Protein AF-A0A963CBS4-F1 (afdb_monomer_lite)

pLDDT: mean 79.99, std 11.64, range [43.03, 95.38]

Foldseek 3Di:
DPVPVVVVVVCVVVVVCPPVPDDDPCRVCVVVVVVVVCVVPDPDPCVCVVCVVVPPDDDDPVRVVVVVVVVVVVVVDDPDPPPPPPPPPPDD

Structure (mmCIF, N/CA/C/O backbone):
data_AF-A0A963CBS4-F1
#
_entry.id   AF-A0A963CBS4-F1
#
loop_
_atom_site.group_PDB
_atom_site.id
_atom_site.type_symbol
_atom_site.label_atom_id
_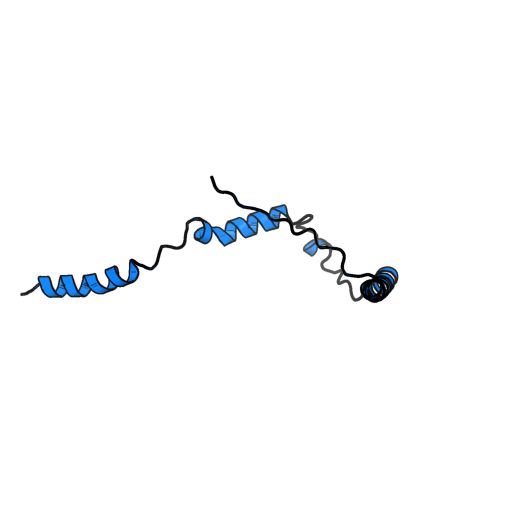atom_site.label_alt_id
_atom_site.label_comp_id
_atom_site.label_asym_id
_atom_site.label_entity_id
_atom_site.label_seq_id
_atom_site.pdbx_PDB_ins_code
_atom_site.Cartn_x
_atom_site.Cartn_y
_atom_site.Cartn_z
_atom_site.occupancy
_atom_site.B_iso_or_equiv
_atom_site.auth_seq_id
_atom_site.auth_comp_id
_atom_site.auth_asym_id
_atom_site.auth_atom_id
_atom_site.pdbx_PDB_model_num
ATOM 1 N N . MET A 1 1 ? -20.161 2.176 61.803 1.00 53.81 1 MET A N 1
ATOM 2 C CA . MET A 1 1 ? -19.044 2.058 60.832 1.00 53.81 1 MET A CA 1
ATOM 3 C C . MET A 1 1 ? -19.449 2.591 59.452 1.00 53.81 1 MET A C 1
ATOM 5 O O . MET A 1 1 ? -19.682 1.826 58.530 1.00 53.81 1 MET A O 1
ATOM 9 N N . ASN A 1 2 ? -19.584 3.909 59.349 1.00 60.44 2 ASN A N 1
ATOM 10 C CA . ASN A 1 2 ? -19.252 4.836 58.256 1.00 60.44 2 ASN A CA 1
ATOM 11 C C . ASN A 1 2 ? -19.075 4.217 56.842 1.00 60.44 2 ASN A C 1
ATOM 13 O O . ASN A 1 2 ? -18.003 4.313 56.247 1.00 60.44 2 ASN A O 1
ATOM 17 N N . LYS A 1 3 ? -20.120 3.582 56.286 1.00 70.00 3 LYS A N 1
ATOM 18 C CA . LYS A 1 3 ? -20.125 3.018 54.915 1.00 70.00 3 LYS A CA 1
ATOM 19 C C . LYS A 1 3 ? -20.199 4.112 53.834 1.00 70.00 3 LYS A C 1
ATOM 21 O O . LYS A 1 3 ? -19.714 3.909 52.728 1.00 70.00 3 LYS A O 1
ATOM 26 N N . LEU A 1 4 ? -20.763 5.271 54.185 1.00 76.50 4 LEU A N 1
ATOM 27 C CA . LEU A 1 4 ? -20.991 6.419 53.304 1.00 76.50 4 LEU A CA 1
ATOM 28 C C . LEU A 1 4 ? -19.702 6.997 52.672 1.00 76.50 4 LEU A C 1
ATOM 30 O O . LEU A 1 4 ? -19.661 7.098 51.449 1.00 76.50 4 LEU A O 1
ATOM 34 N N . PRO A 1 5 ? -18.619 7.297 53.425 1.00 78.62 5 PRO A N 1
ATOM 35 C CA . PRO A 1 5 ? -17.375 7.787 52.823 1.00 78.62 5 PRO A CA 1
ATOM 36 C C . PRO A 1 5 ? -16.687 6.731 51.949 1.00 78.62 5 PRO A C 1
ATOM 38 O O . PRO A 1 5 ? -16.079 7.072 50.942 1.00 78.62 5 PRO A O 1
ATOM 41 N N . ARG A 1 6 ? -16.825 5.439 52.283 1.00 77.69 6 ARG A N 1
ATOM 42 C CA . ARG A 1 6 ? -16.318 4.338 51.447 1.00 77.69 6 ARG A CA 1
ATOM 43 C C . ARG A 1 6 ? -17.048 4.253 50.109 1.00 77.69 6 ARG A C 1
ATOM 45 O O . ARG A 1 6 ? -16.403 4.050 49.088 1.00 77.69 6 ARG A O 1
ATOM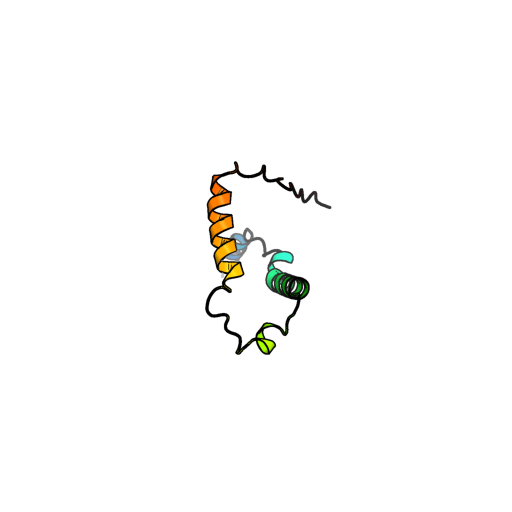 52 N N . LEU A 1 7 ? -18.367 4.440 50.115 1.00 79.62 7 LEU A N 1
ATOM 53 C CA . LEU A 1 7 ? -19.174 4.443 48.896 1.00 79.62 7 LEU A CA 1
ATOM 54 C C . LEU A 1 7 ? -18.817 5.633 47.991 1.00 79.62 7 LEU A C 1
ATOM 56 O O . LEU A 1 7 ? -18.710 5.479 46.779 1.00 79.62 7 LEU A O 1
ATOM 60 N N . LEU A 1 8 ? -18.570 6.797 48.598 1.00 79.88 8 LEU A N 1
ATOM 61 C CA . LEU A 1 8 ? -18.217 8.026 47.890 1.00 79.88 8 LEU A CA 1
ATOM 62 C C . LEU A 1 8 ? -16.832 7.918 47.231 1.00 79.88 8 LEU A C 1
ATOM 64 O O . LEU A 1 8 ? -16.689 8.253 46.060 1.00 79.88 8 LEU A O 1
ATOM 68 N N . VAL A 1 9 ? -15.843 7.343 47.927 1.00 84.19 9 VAL A N 1
ATOM 69 C CA . VAL A 1 9 ? -14.499 7.082 47.371 1.00 84.19 9 VAL A CA 1
ATOM 70 C C . VAL A 1 9 ? -14.541 6.110 46.183 1.00 84.19 9 VAL A C 1
ATOM 72 O O . VAL A 1 9 ? -13.814 6.308 45.214 1.00 84.19 9 VAL A O 1
ATOM 75 N N . CYS A 1 10 ? -15.415 5.098 46.203 1.00 80.44 10 CYS A N 1
ATOM 76 C CA . CYS A 1 10 ? -15.569 4.170 45.076 1.00 80.44 10 CYS A CA 1
ATOM 77 C C . CYS A 1 10 ? -16.246 4.793 43.844 1.00 80.44 10 CYS A C 1
ATOM 79 O O . CYS A 1 10 ? -16.057 4.292 42.739 1.00 80.44 10 CYS A O 1
ATOM 81 N N . MET A 1 11 ? -17.022 5.869 44.008 1.00 79.25 11 MET A N 1
ATOM 82 C CA . MET A 1 11 ? -17.762 6.495 42.906 1.00 79.25 11 MET A CA 1
ATOM 83 C C . MET A 1 11 ? -16.905 7.474 42.086 1.00 79.25 11 MET A C 1
ATOM 85 O O . MET A 1 11 ? -17.135 7.644 40.890 1.00 79.25 11 MET A O 1
ATOM 89 N N . VAL A 1 12 ? -15.884 8.076 42.708 1.00 81.31 12 VAL A N 1
ATOM 90 C CA . VAL A 1 12 ? -14.951 9.018 42.064 1.00 81.31 12 VAL A CA 1
ATOM 91 C C . VAL A 1 12 ? -14.350 8.474 40.754 1.00 81.31 12 VAL A C 1
ATOM 93 O O . VAL A 1 12 ? -14.497 9.148 39.738 1.00 81.31 12 VAL A O 1
ATOM 96 N N . PRO A 1 13 ? -13.745 7.270 40.681 1.00 77.06 13 PRO A N 1
ATOM 97 C CA . PRO A 1 13 ? -13.151 6.782 39.431 1.00 77.06 13 PRO A CA 1
ATOM 98 C C . PRO A 1 13 ? -14.169 6.541 38.302 1.00 77.06 13 PRO A C 1
ATOM 100 O O . PRO A 1 13 ? -13.811 6.673 37.137 1.00 77.06 13 PRO A O 1
ATOM 103 N N . VAL A 1 14 ? -15.433 6.241 38.625 1.00 78.12 14 VAL A N 1
ATOM 104 C CA . VAL A 1 14 ? -16.510 6.050 37.631 1.00 78.12 14 VAL A CA 1
ATOM 105 C C . VAL A 1 14 ? -16.921 7.385 37.002 1.00 78.12 14 VAL A C 1
ATOM 107 O O . VAL A 1 14 ? -17.212 7.455 35.812 1.00 78.12 14 VAL A O 1
ATOM 110 N N . LEU A 1 15 ? -16.900 8.467 37.783 1.00 76.75 15 LEU A N 1
ATOM 111 C CA . LEU A 1 15 ? -17.156 9.819 37.284 1.00 76.75 15 LEU A CA 1
ATOM 112 C C . LEU A 1 15 ? -16.015 10.328 36.389 1.00 76.75 15 LEU A C 1
ATOM 114 O O . LEU A 1 15 ? -16.277 11.065 35.442 1.00 76.75 15 LEU A O 1
ATOM 118 N N . LEU A 1 16 ? -14.765 9.910 36.639 1.00 74.50 16 LEU A N 1
ATOM 119 C CA . LEU A 1 16 ? -13.624 10.275 35.788 1.00 74.50 16 LEU A CA 1
ATOM 120 C C . LEU A 1 16 ? -13.658 9.613 34.398 1.00 74.50 16 LEU A C 1
ATOM 122 O O . LEU A 1 16 ? -13.109 10.178 33.455 1.00 74.50 16 LEU A O 1
ATOM 126 N N . THR A 1 17 ? -14.299 8.451 34.236 1.00 73.44 17 THR A N 1
ATOM 127 C CA . THR A 1 17 ? -14.422 7.784 32.926 1.00 73.44 17 THR A CA 1
ATOM 128 C C . THR A 1 17 ? -15.658 8.218 32.136 1.00 73.44 17 THR A C 1
ATOM 130 O O . THR A 1 17 ? -15.771 7.873 30.963 1.00 73.44 17 THR A O 1
ATOM 133 N N . ALA A 1 18 ? -16.550 9.029 32.716 1.00 66.25 18 ALA A N 1
ATOM 134 C CA . ALA A 1 18 ? -17.781 9.485 32.064 1.00 66.25 18 ALA A CA 1
ATOM 135 C C . ALA A 1 18 ? -17.544 10.378 30.827 1.00 66.25 18 ALA A C 1
ATOM 137 O O . ALA A 1 18 ? -18.417 10.481 29.968 1.00 66.25 18 ALA A O 1
ATOM 138 N N . CYS A 1 19 ? -16.363 10.997 30.708 1.00 67.44 19 CYS A N 1
ATOM 139 C CA . CYS A 1 19 ? -15.962 11.769 29.525 1.00 67.44 19 CYS A CA 1
ATOM 140 C C . CYS A 1 19 ? -15.304 10.914 28.428 1.00 67.44 19 CYS A C 1
ATOM 142 O O . CYS A 1 19 ? -15.110 11.399 27.313 1.00 67.44 19 CYS A O 1
ATOM 144 N N . ALA A 1 20 ? -14.957 9.655 28.713 1.00 65.88 20 ALA A N 1
ATOM 145 C CA . ALA A 1 20 ? -14.509 8.719 27.692 1.00 65.88 20 ALA A CA 1
ATOM 146 C C . ALA A 1 20 ? -15.751 8.194 26.964 1.00 65.88 20 ALA A C 1
ATOM 148 O O . ALA A 1 20 ? -16.306 7.154 27.314 1.00 65.88 20 ALA A O 1
ATOM 149 N N . SER A 1 21 ? -16.223 8.966 25.981 1.00 66.62 21 SER A N 1
ATOM 150 C CA . SER A 1 21 ? -17.293 8.537 25.080 1.00 66.62 21 SER A CA 1
ATOM 151 C C . SER A 1 21 ? -16.951 7.145 24.550 1.00 66.62 21 SER A C 1
ATOM 153 O O . SER A 1 21 ? -15.864 6.944 23.999 1.00 66.62 21 SER A O 1
ATOM 155 N N . SER A 1 22 ? -17.836 6.168 24.773 1.00 67.38 22 SER A N 1
ATOM 156 C CA . SER A 1 22 ? -17.648 4.816 24.251 1.00 67.38 22 SER A CA 1
ATOM 157 C C . SER A 1 22 ? -17.404 4.914 22.751 1.00 67.38 22 SER A C 1
ATOM 159 O O . SER A 1 22 ? -18.172 5.592 22.061 1.00 67.38 22 SER A O 1
ATOM 161 N N . THR A 1 23 ? -16.354 4.260 22.257 1.00 67.31 23 THR A N 1
ATOM 162 C CA . THR A 1 23 ? -16.019 4.252 20.831 1.00 67.31 23 THR A CA 1
ATOM 163 C C . THR A 1 23 ? -17.279 3.918 20.036 1.00 67.31 23 THR A C 1
ATOM 165 O O . THR A 1 23 ? -18.029 3.011 20.410 1.00 67.31 23 THR A O 1
ATOM 168 N N . SER A 1 24 ? -17.577 4.712 19.007 1.00 71.88 24 SER A N 1
ATOM 169 C CA . SER A 1 24 ? -18.874 4.643 18.338 1.00 71.88 24 SER A CA 1
ATOM 170 C C . SER A 1 24 ? -19.102 3.247 17.743 1.00 71.88 24 SER A C 1
ATOM 172 O O . SER A 1 24 ? -18.156 2.505 17.461 1.00 71.88 24 SER A O 1
ATOM 174 N N . ARG A 1 25 ? -20.363 2.860 17.498 1.00 69.88 25 ARG A N 1
ATOM 175 C CA . ARG A 1 25 ? -20.661 1.568 16.847 1.00 69.88 25 ARG A CA 1
ATOM 176 C C . ARG A 1 25 ? -19.930 1.422 15.504 1.00 69.88 25 ARG A C 1
ATOM 178 O O . ARG A 1 25 ? -19.567 0.305 15.141 1.00 69.88 25 ARG A O 1
ATOM 185 N N . LEU A 1 26 ? -19.690 2.534 14.804 1.00 69.62 26 LEU A N 1
ATOM 186 C CA . LEU A 1 26 ? -18.903 2.577 13.570 1.00 69.62 26 LEU A CA 1
ATOM 187 C C . LEU A 1 26 ? -17.456 2.134 13.808 1.00 69.62 26 LEU A C 1
ATOM 189 O O . LEU A 1 26 ? -16.970 1.246 13.110 1.00 69.62 26 LEU A O 1
ATOM 193 N N . ASP A 1 27 ? -16.808 2.669 14.839 1.00 77.56 27 ASP A N 1
ATOM 194 C CA . ASP A 1 27 ? -15.421 2.328 15.172 1.00 77.56 27 ASP A CA 1
ATOM 195 C C . ASP A 1 27 ? -15.295 0.871 15.632 1.00 77.56 27 ASP A C 1
ATOM 197 O O . ASP A 1 27 ? -14.347 0.177 15.268 1.00 77.56 27 ASP A O 1
ATOM 201 N N . SER A 1 28 ? -16.302 0.358 16.354 1.00 82.38 28 SER A N 1
ATOM 202 C CA . SER A 1 28 ? -16.324 -1.040 16.813 1.00 82.38 28 SER A CA 1
ATOM 203 C C . SER A 1 28 ? -16.344 -2.071 15.673 1.00 82.38 28 SER A C 1
ATOM 205 O O . SER A 1 28 ? -15.984 -3.229 15.881 1.00 82.38 28 SER A O 1
ATOM 207 N N . ARG A 1 29 ? -16.768 -1.664 14.467 1.00 86.56 29 ARG A N 1
ATOM 208 C CA . ARG A 1 29 ? -16.916 -2.523 13.278 1.00 86.56 29 ARG A CA 1
ATOM 209 C C . ARG A 1 29 ? -15.974 -2.142 12.143 1.00 86.56 29 ARG A C 1
ATOM 211 O O . ARG A 1 29 ? -16.078 -2.697 11.054 1.00 86.56 29 ARG A O 1
ATOM 218 N N . PHE A 1 30 ? -15.028 -1.240 12.393 1.00 88.06 30 PHE A N 1
ATOM 219 C CA . PHE A 1 30 ? -14.134 -0.718 11.365 1.00 88.06 30 PHE A CA 1
ATOM 220 C C . PHE A 1 30 ? -13.410 -1.826 10.582 1.00 88.06 30 PHE A C 1
ATOM 222 O O . PHE A 1 30 ? -13.391 -1.802 9.354 1.00 88.06 30 PHE A O 1
ATOM 229 N N . GLY A 1 31 ? -12.891 -2.846 11.274 1.00 91.12 31 GLY A N 1
ATOM 230 C CA . GLY A 1 31 ? -12.217 -3.976 10.626 1.00 91.12 31 GLY A CA 1
ATOM 231 C C . GLY A 1 31 ? -13.123 -4.786 9.691 1.00 91.12 31 GLY A C 1
ATOM 232 O O . GLY A 1 31 ? -12.682 -5.206 8.626 1.00 91.12 31 GLY A O 1
ATOM 233 N N . GLU A 1 32 ? -14.399 -4.955 10.049 1.00 93.00 32 GLU A N 1
ATOM 234 C CA . GLU A 1 32 ? -15.388 -5.642 9.210 1.00 93.00 32 GLU A CA 1
ATOM 235 C C . GLU A 1 32 ? -15.687 -4.825 7.948 1.00 93.00 32 GLU A C 1
ATOM 237 O O . GLU A 1 32 ? -15.640 -5.356 6.840 1.00 93.00 32 GLU A O 1
ATOM 242 N N . SER A 1 33 ? -15.890 -3.513 8.095 1.00 91.69 33 SER A N 1
ATOM 243 C CA . SER A 1 33 ? -16.093 -2.601 6.965 1.00 91.69 33 SER A CA 1
ATOM 244 C C . SER A 1 33 ? -14.903 -2.596 6.003 1.00 91.69 33 SER A C 1
ATOM 246 O O . SER A 1 33 ? -15.094 -2.647 4.789 1.00 91.69 33 SER A O 1
ATOM 248 N N . VAL A 1 34 ? -13.670 -2.577 6.524 1.00 93.94 34 VAL A N 1
ATOM 249 C CA . VAL A 1 34 ? -12.451 -2.642 5.702 1.00 93.94 34 VAL A CA 1
ATOM 250 C C . VAL A 1 34 ? -12.356 -3.975 4.964 1.00 93.94 34 VAL A C 1
ATOM 252 O O . VAL A 1 34 ? -12.058 -3.979 3.773 1.00 93.94 34 VAL A O 1
ATOM 255 N N . ALA A 1 35 ? -12.655 -5.095 5.625 1.00 94.62 35 ALA A N 1
ATOM 256 C CA . ALA A 1 35 ? -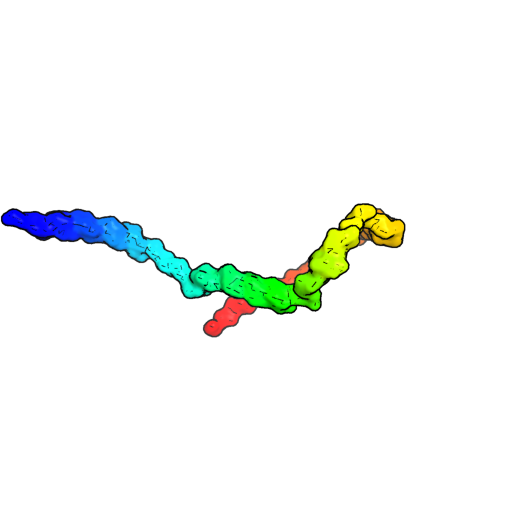12.638 -6.407 4.985 1.00 94.62 35 ALA A CA 1
ATOM 257 C C . ALA A 1 35 ? -13.667 -6.506 3.843 1.00 94.62 35 ALA A C 1
ATOM 259 O O . ALA A 1 35 ? -13.348 -7.009 2.765 1.00 94.62 35 ALA A O 1
ATOM 260 N N . VAL A 1 36 ? -14.879 -5.976 4.047 1.00 94.69 36 VAL A N 1
ATOM 261 C CA . VAL A 1 36 ? -15.921 -5.919 3.009 1.00 94.69 36 VAL A CA 1
ATOM 262 C C . VAL A 1 36 ? -15.478 -5.049 1.835 1.00 94.69 36 VAL A C 1
ATOM 264 O O . VAL A 1 36 ? -15.571 -5.480 0.685 1.00 94.69 36 VAL A O 1
ATOM 267 N N . LEU A 1 37 ? -14.953 -3.852 2.106 1.00 94.62 37 LEU A N 1
ATOM 268 C CA . LEU A 1 37 ? -14.453 -2.957 1.061 1.00 94.62 37 LEU A CA 1
ATOM 269 C C . LEU A 1 37 ? -13.310 -3.594 0.278 1.00 94.62 37 LEU A C 1
ATOM 271 O O . LEU A 1 37 ? -13.315 -3.557 -0.948 1.00 94.62 37 LEU A O 1
ATOM 275 N N . GLN A 1 38 ? -12.364 -4.231 0.964 1.00 95.31 38 GLN A N 1
ATOM 276 C CA . GLN A 1 38 ? -11.267 -4.934 0.316 1.00 95.31 38 GLN A CA 1
ATOM 277 C C . GLN A 1 38 ? -11.790 -6.046 -0.597 1.00 95.31 38 GLN A C 1
ATOM 279 O O . GLN A 1 38 ? -11.331 -6.156 -1.732 1.00 95.31 38 GLN A O 1
ATOM 284 N N . ALA A 1 39 ? -12.770 -6.837 -0.153 1.00 94.06 39 ALA A N 1
ATOM 285 C CA . ALA A 1 39 ? -13.376 -7.880 -0.979 1.00 94.06 39 ALA A CA 1
ATOM 286 C C . AL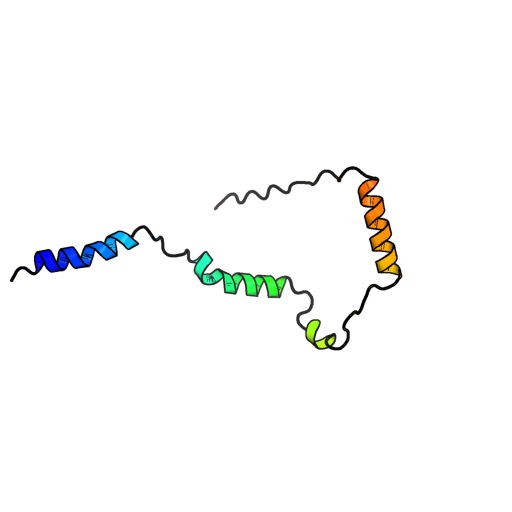A A 1 39 ? -14.075 -7.310 -2.227 1.00 94.06 39 ALA A C 1
ATOM 288 O O . ALA A 1 39 ? -13.984 -7.902 -3.297 1.00 94.06 39 ALA A O 1
ATOM 289 N N . GLN A 1 40 ? -14.720 -6.146 -2.113 1.00 95.12 40 GLN A N 1
ATOM 290 C CA . GLN A 1 40 ? -15.369 -5.465 -3.240 1.00 95.12 40 GLN A CA 1
ATOM 291 C C . GLN A 1 40 ? -14.378 -4.795 -4.200 1.00 95.12 40 GLN A C 1
ATOM 293 O O . GLN A 1 40 ? -14.634 -4.717 -5.399 1.00 95.12 40 GLN A O 1
ATOM 298 N N . GLN A 1 41 ? -13.254 -4.294 -3.687 1.00 95.38 41 GLN A N 1
ATOM 299 C CA . GLN A 1 41 ? -12.218 -3.621 -4.475 1.00 95.38 41 GLN A CA 1
ATOM 300 C C . GLN A 1 41 ? -11.216 -4.598 -5.101 1.00 95.38 41 GLN A C 1
ATOM 302 O O . GLN A 1 41 ? -10.509 -4.245 -6.046 1.00 95.38 41 GLN A O 1
ATOM 307 N N . THR A 1 42 ? -11.138 -5.827 -4.592 1.00 95.00 42 THR A N 1
ATOM 308 C CA . THR A 1 42 ? -10.240 -6.849 -5.125 1.00 95.00 42 THR A CA 1
ATOM 309 C C . THR A 1 42 ? -10.850 -7.464 -6.380 1.00 95.00 42 THR A C 1
ATOM 311 O O . THR A 1 42 ? -11.750 -8.293 -6.304 1.00 95.00 42 THR A O 1
ATOM 314 N N . ALA A 1 43 ? -10.321 -7.087 -7.546 1.00 94.38 43 ALA A N 1
ATOM 315 C CA . ALA A 1 43 ? -10.792 -7.598 -8.835 1.00 94.38 43 ALA A CA 1
ATOM 316 C C . ALA A 1 43 ? -10.587 -9.116 -9.007 1.00 94.38 43 ALA A C 1
ATOM 318 O O . ALA A 1 43 ? -11.404 -9.779 -9.639 1.00 94.38 43 ALA A O 1
ATOM 319 N N . ASP A 1 44 ? -9.502 -9.669 -8.453 1.00 93.69 44 ASP A N 1
ATOM 320 C CA . ASP A 1 44 ? -9.223 -11.107 -8.475 1.00 93.69 44 ASP A CA 1
ATOM 321 C C . ASP A 1 44 ? -8.534 -11.560 -7.172 1.00 93.69 44 ASP A C 1
ATOM 323 O O . ASP A 1 44 ? -7.319 -11.388 -7.018 1.00 93.69 44 ASP A O 1
ATOM 327 N N . PRO A 1 45 ? -9.286 -12.172 -6.238 1.00 92.38 45 PRO A N 1
ATOM 328 C CA . PRO A 1 45 ? -8.745 -12.670 -4.973 1.00 92.38 45 PRO A CA 1
ATOM 329 C C . PRO A 1 45 ? -7.735 -13.816 -5.126 1.00 92.38 45 PRO A C 1
ATOM 331 O O . PRO A 1 45 ? -6.906 -14.027 -4.242 1.00 92.38 45 PRO A O 1
ATOM 334 N N . ALA A 1 46 ? -7.783 -14.567 -6.231 1.00 93.44 46 ALA A N 1
ATOM 335 C CA . ALA A 1 46 ? -6.913 -15.716 -6.481 1.00 93.44 46 ALA A CA 1
ATOM 336 C C . ALA A 1 46 ? -5.620 -15.340 -7.226 1.00 93.44 46 ALA A C 1
ATOM 338 O O . ALA A 1 46 ? -4.725 -16.180 -7.367 1.00 93.44 46 ALA A O 1
ATOM 339 N N . ALA A 1 47 ? -5.485 -14.088 -7.680 1.00 89.25 47 ALA A N 1
ATOM 340 C CA . ALA A 1 47 ? -4.307 -13.609 -8.399 1.00 89.25 47 ALA A CA 1
ATOM 341 C C . ALA A 1 47 ? -2.978 -13.839 -7.650 1.00 89.25 47 ALA A C 1
ATOM 343 O O . ALA A 1 47 ? -2.021 -14.258 -8.307 1.00 89.25 47 ALA A O 1
ATOM 344 N N . PRO A 1 48 ? -2.875 -13.643 -6.318 1.00 86.00 48 PRO A N 1
ATOM 345 C CA . PRO A 1 48 ? -1.631 -13.903 -5.598 1.00 86.00 48 PRO A CA 1
ATOM 346 C C . PRO A 1 48 ? -1.238 -15.381 -5.607 1.00 86.00 48 PRO A C 1
ATOM 348 O O . PRO A 1 48 ? -0.061 -15.687 -5.746 1.00 86.00 48 PRO A O 1
ATOM 351 N N . LEU A 1 49 ? -2.209 -16.298 -5.492 1.00 89.88 49 LEU A N 1
ATOM 352 C CA . LEU A 1 49 ? -1.954 -17.741 -5.514 1.00 89.88 49 LEU A CA 1
ATOM 353 C C . LEU A 1 49 ? -1.538 -18.205 -6.915 1.00 89.88 49 LEU A C 1
ATOM 355 O O . LEU A 1 49 ? -0.566 -18.940 -7.061 1.00 89.88 49 LEU A O 1
ATOM 359 N N . ARG A 1 50 ? -2.253 -17.736 -7.944 1.00 89.88 50 ARG A N 1
ATOM 360 C CA . ARG A 1 50 ? -2.008 -18.100 -9.345 1.00 89.88 50 ARG A CA 1
ATOM 361 C C . ARG A 1 50 ? -0.681 -17.559 -9.884 1.00 89.88 50 ARG A C 1
ATOM 363 O O . ARG A 1 50 ? -0.100 -18.168 -10.772 1.00 89.88 50 ARG A O 1
ATOM 370 N N . ASN A 1 51 ? -0.206 -16.434 -9.351 1.00 85.56 51 ASN A N 1
ATOM 371 C CA . ASN A 1 51 ? 1.033 -15.782 -9.778 1.00 85.56 51 ASN A CA 1
ATOM 372 C C . ASN A 1 51 ? 2.183 -15.940 -8.768 1.00 85.56 51 ASN A C 1
ATOM 374 O O . ASN A 1 51 ? 3.140 -15.173 -8.847 1.00 85.56 51 ASN A O 1
ATOM 378 N N . ARG A 1 52 ? 2.114 -16.899 -7.829 1.00 82.81 52 ARG A N 1
ATOM 379 C CA . ARG A 1 52 ? 3.129 -17.072 -6.767 1.00 82.81 52 ARG A CA 1
ATOM 380 C C . ARG A 1 52 ? 4.563 -17.126 -7.286 1.00 82.81 52 ARG A C 1
ATOM 382 O O . ARG A 1 52 ? 5.437 -16.492 -6.705 1.00 82.81 52 ARG A O 1
ATOM 389 N N . ASP A 1 53 ? 4.772 -17.828 -8.393 1.00 81.62 53 ASP A N 1
ATOM 390 C CA . ASP A 1 53 ? 6.103 -18.039 -8.972 1.00 81.62 53 ASP A CA 1
ATOM 391 C C . ASP A 1 53 ? 6.478 -16.956 -9.994 1.00 81.62 53 ASP A C 1
ATOM 393 O O . ASP A 1 53 ? 7.620 -16.858 -10.440 1.00 81.62 53 ASP A O 1
ATOM 397 N N . ARG A 1 54 ? 5.521 -16.090 -10.350 1.00 73.12 54 ARG A N 1
ATOM 398 C CA . ARG A 1 54 ? 5.718 -14.958 -11.254 1.00 73.12 54 ARG A CA 1
ATOM 399 C C . ARG A 1 54 ? 6.101 -13.724 -10.441 1.00 73.12 54 ARG A C 1
ATOM 401 O O . ARG A 1 54 ? 5.384 -12.725 -10.413 1.00 73.12 54 ARG A O 1
ATOM 408 N N . ILE A 1 55 ? 7.254 -13.790 -9.781 1.00 65.94 55 ILE A N 1
ATOM 409 C CA . ILE A 1 55 ? 7.896 -12.587 -9.251 1.00 65.94 55 ILE A CA 1
ATOM 410 C C . ILE A 1 55 ? 8.338 -11.768 -10.465 1.00 65.94 55 ILE A C 1
ATOM 412 O O . ILE A 1 55 ? 9.234 -12.170 -11.203 1.00 65.94 55 ILE A O 1
ATOM 416 N N . VAL A 1 56 ? 7.683 -10.634 -10.709 1.00 68.38 56 VAL A N 1
ATOM 417 C CA . VAL A 1 56 ? 8.097 -9.705 -11.765 1.00 68.38 56 VAL A CA 1
ATOM 418 C C . VAL A 1 56 ? 9.372 -9.008 -11.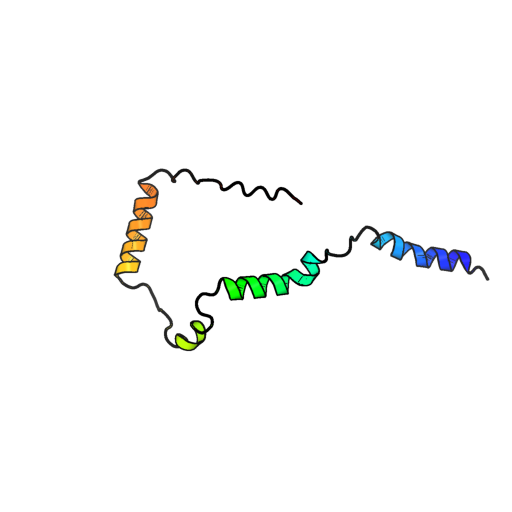288 1.00 68.38 56 VAL A C 1
ATOM 420 O O . VAL A 1 56 ? 9.322 -8.027 -10.549 1.00 68.38 56 VAL A O 1
ATOM 423 N N . THR A 1 57 ? 10.531 -9.551 -11.656 1.00 71.69 57 THR A N 1
ATOM 424 C CA . THR A 1 57 ? 11.830 -8.930 -11.398 1.00 71.69 57 THR A CA 1
ATOM 425 C C . THR A 1 57 ? 12.127 -7.906 -12.495 1.00 71.69 57 THR A C 1
ATOM 427 O O . THR A 1 57 ? 12.565 -8.234 -13.593 1.00 71.69 57 THR A O 1
ATOM 430 N N . GLY A 1 58 ? 11.863 -6.632 -12.198 1.00 75.06 58 GLY A N 1
ATOM 431 C CA . GLY A 1 58 ? 12.156 -5.507 -13.093 1.00 75.06 58 GLY A CA 1
ATOM 432 C C . GLY A 1 58 ? 10.975 -5.047 -13.953 1.00 75.06 58 GLY A C 1
ATOM 433 O O . GLY A 1 58 ? 9.843 -5.494 -13.797 1.00 75.06 58 GLY A O 1
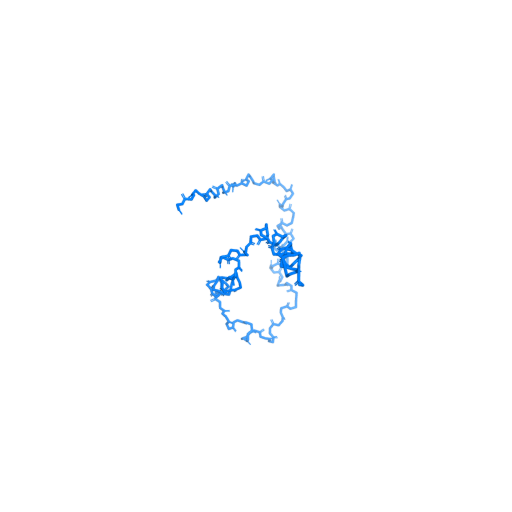ATOM 434 N N . PHE A 1 59 ? 11.235 -4.092 -14.845 1.00 80.12 59 PHE A N 1
ATOM 435 C CA . PHE A 1 59 ? 10.238 -3.564 -15.775 1.00 80.12 59 PHE A CA 1
ATOM 436 C C . PHE A 1 59 ? 10.413 -4.191 -17.155 1.00 80.12 59 PHE A C 1
ATOM 438 O O . PHE A 1 59 ? 11.530 -4.303 -17.656 1.00 80.12 59 PHE A O 1
ATOM 445 N N . GLU A 1 60 ? 9.304 -4.516 -17.818 1.00 82.06 60 GLU A N 1
ATOM 446 C CA . GLU A 1 60 ? 9.333 -4.770 -19.258 1.00 82.06 60 GLU A CA 1
ATOM 447 C C . GLU A 1 60 ? 9.890 -3.538 -19.990 1.00 82.06 60 GLU A C 1
ATOM 449 O O . GLU A 1 60 ? 9.613 -2.402 -19.596 1.00 82.06 60 GLU A O 1
ATOM 454 N N . ALA A 1 61 ? 10.641 -3.738 -21.078 1.00 82.56 61 ALA A N 1
ATOM 455 C CA . ALA A 1 61 ? 11.330 -2.653 -21.790 1.00 82.56 61 ALA A CA 1
ATOM 456 C C . ALA A 1 61 ? 10.393 -1.493 -22.188 1.00 82.56 61 ALA A C 1
ATOM 458 O O . ALA A 1 61 ? 10.747 -0.319 -22.063 1.00 82.56 61 ALA A O 1
ATOM 459 N N . ARG A 1 62 ? 9.158 -1.810 -22.602 1.00 88.75 62 ARG A N 1
ATOM 460 C CA . ARG A 1 62 ? 8.128 -0.809 -22.921 1.00 88.75 62 ARG A CA 1
ATOM 461 C C . ARG A 1 62 ? 7.709 -0.004 -21.689 1.00 88.75 62 ARG A C 1
ATOM 463 O O . ARG A 1 62 ? 7.561 1.211 -21.779 1.00 88.75 62 ARG A O 1
ATOM 470 N N . THR A 1 63 ? 7.536 -0.665 -20.550 1.00 88.81 63 THR A N 1
ATOM 471 C CA . THR A 1 63 ? 7.176 -0.021 -19.283 1.00 88.81 63 THR A CA 1
ATOM 472 C C . THR A 1 63 ? 8.312 0.862 -18.785 1.00 88.81 63 THR A C 1
ATOM 474 O O . THR A 1 63 ? 8.064 2.007 -18.421 1.00 88.81 63 THR A O 1
ATOM 477 N N . ALA A 1 64 ? 9.557 0.383 -18.848 1.00 89.31 64 ALA A N 1
ATOM 478 C CA . ALA A 1 64 ? 10.733 1.166 -18.477 1.00 89.31 64 ALA A CA 1
ATOM 479 C C . ALA A 1 64 ? 10.841 2.456 -19.310 1.00 89.31 64 ALA A C 1
ATOM 481 O O . ALA A 1 64 ? 10.970 3.546 -18.754 1.00 89.31 64 ALA A O 1
ATOM 482 N N . SER A 1 65 ? 10.698 2.350 -20.635 1.00 92.56 65 SER A N 1
ATOM 483 C CA . SER A 1 65 ? 10.693 3.512 -21.533 1.00 92.56 65 SER A CA 1
ATOM 484 C C . SER A 1 65 ? 9.544 4.479 -21.222 1.00 92.56 65 SER A C 1
ATOM 486 O O . SER A 1 65 ? 9.767 5.684 -21.124 1.00 92.56 65 SER A O 1
ATOM 488 N N . ALA A 1 66 ? 8.332 3.965 -20.988 1.00 94.12 66 ALA A N 1
ATOM 489 C CA . ALA A 1 66 ? 7.173 4.790 -20.655 1.00 94.12 66 ALA A CA 1
ATOM 490 C C . ALA A 1 66 ? 7.319 5.524 -19.309 1.00 94.12 66 ALA A C 1
ATOM 492 O O . ALA A 1 66 ? 6.812 6.637 -19.163 1.00 94.12 66 ALA A O 1
ATOM 493 N N . VAL A 1 67 ? 8.000 4.925 -18.325 1.00 92.56 67 VAL A N 1
ATOM 494 C CA . VAL A 1 67 ? 8.299 5.571 -17.037 1.00 92.56 67 VAL A CA 1
ATOM 495 C C . VAL A 1 67 ? 9.227 6.767 -17.242 1.00 92.56 67 VAL A C 1
ATOM 497 O O . VAL A 1 67 ? 8.924 7.855 -16.755 1.00 92.56 67 VAL A O 1
ATOM 500 N N . VAL A 1 68 ? 10.310 6.587 -18.002 1.00 93.19 68 VAL A N 1
ATOM 501 C CA . VAL A 1 68 ? 11.267 7.663 -18.306 1.00 93.19 68 VAL A CA 1
ATOM 502 C C . VAL A 1 68 ? 10.597 8.787 -19.104 1.00 93.19 68 VAL A C 1
ATOM 504 O O . VAL A 1 68 ? 10.722 9.956 -18.751 1.00 93.19 68 VAL A O 1
ATOM 507 N N . ASP A 1 69 ? 9.813 8.446 -20.127 1.00 94.00 69 ASP A N 1
ATOM 508 C CA . ASP A 1 69 ? 9.063 9.416 -20.935 1.00 94.00 69 ASP A CA 1
ATOM 509 C C . ASP A 1 69 ? 8.057 10.226 -20.095 1.00 94.00 69 ASP A C 1
ATOM 511 O O . ASP A 1 69 ? 7.985 11.452 -20.199 1.00 94.00 69 ASP A O 1
ATOM 515 N N . ARG A 1 70 ? 7.310 9.568 -19.196 1.00 89.88 70 ARG A N 1
ATOM 516 C CA . ARG A 1 70 ? 6.398 10.260 -18.269 1.00 89.88 70 ARG A CA 1
ATOM 517 C C . ARG A 1 70 ? 7.131 11.172 -17.296 1.00 89.88 70 ARG A C 1
ATOM 519 O O . ARG A 1 70 ? 6.605 12.240 -16.989 1.00 89.88 70 ARG A O 1
ATOM 526 N N . TYR A 1 71 ? 8.303 10.760 -16.813 1.00 90.00 71 TYR A N 1
ATOM 527 C CA . TYR A 1 71 ? 9.124 11.582 -15.931 1.00 90.00 71 TYR A CA 1
ATOM 528 C C . TYR A 1 71 ? 9.492 12.898 -16.620 1.00 90.00 71 TYR A C 1
ATOM 530 O O . TYR A 1 71 ? 9.168 13.958 -16.091 1.00 90.00 71 TYR A O 1
ATOM 538 N N . TYR A 1 72 ? 10.037 12.852 -17.839 1.00 92.69 72 TYR A N 1
ATOM 539 C CA . TYR A 1 72 ? 10.367 14.069 -18.589 1.00 92.69 72 TYR A CA 1
ATOM 540 C C . TYR A 1 72 ? 9.137 14.934 -18.884 1.00 92.69 72 TYR A C 1
ATOM 542 O O . TYR A 1 72 ? 9.128 16.125 -18.571 1.00 92.69 72 TYR A O 1
ATOM 550 N N . LYS A 1 73 ? 8.047 14.330 -19.370 1.00 88.38 73 LYS A N 1
ATOM 551 C CA . LYS A 1 73 ? 6.794 15.050 -19.662 1.00 88.38 73 LYS A CA 1
ATOM 552 C C . LYS A 1 73 ? 6.165 15.726 -18.447 1.00 88.38 73 LYS A C 1
ATOM 554 O O . LYS A 1 73 ? 5.387 16.664 -18.616 1.00 88.38 73 LYS A O 1
ATOM 559 N N . SER A 1 74 ? 6.465 15.261 -17.233 1.00 82.69 74 SER A N 1
ATOM 560 C CA . SER A 1 74 ? 5.955 15.882 -16.007 1.00 82.69 74 SER A CA 1
ATOM 561 C C . SER A 1 74 ? 6.523 17.285 -15.767 1.00 82.69 74 SER A C 1
ATOM 563 O O . SER A 1 74 ? 5.860 18.095 -15.126 1.00 82.69 74 SER A O 1
ATOM 565 N N . PHE A 1 75 ? 7.694 17.590 -16.335 1.00 86.69 75 PHE A N 1
ATOM 566 C CA . PHE A 1 75 ? 8.332 18.906 -16.248 1.00 86.69 75 PHE A CA 1
ATOM 567 C C . PHE A 1 75 ? 7.965 19.835 -17.412 1.00 86.69 75 PHE A C 1
ATOM 569 O O . PHE A 1 75 ? 8.128 21.045 -17.302 1.00 86.69 75 PHE A O 1
ATOM 576 N N . GLU A 1 76 ? 7.457 19.293 -18.522 1.00 87.31 76 GLU A N 1
ATOM 577 C CA . GLU A 1 76 ? 7.092 20.078 -19.711 1.00 87.31 76 GLU A CA 1
ATOM 578 C C . GLU A 1 76 ? 5.760 20.820 -19.563 1.00 87.31 76 GLU A C 1
ATOM 580 O O . GLU A 1 76 ? 5.519 21.813 -20.250 1.00 87.31 76 GLU A O 1
ATOM 585 N N . LYS A 1 77 ? 4.857 20.322 -18.711 1.00 73.06 77 LYS A N 1
ATOM 586 C CA . LYS A 1 77 ? 3.500 20.861 -18.578 1.00 73.06 77 LYS A CA 1
ATOM 587 C C . LYS A 1 77 ? 3.258 21.315 -17.145 1.00 73.06 77 LYS A C 1
ATOM 589 O O . LYS A 1 77 ? 3.532 20.540 -16.229 1.00 73.06 77 LYS A O 1
ATOM 594 N N . PRO A 1 78 ? 2.677 22.512 -16.932 1.00 73.62 78 PRO A N 1
ATOM 595 C CA . PRO A 1 78 ? 2.166 22.883 -15.623 1.00 73.62 78 PRO A CA 1
ATOM 596 C C . PRO A 1 78 ? 1.255 21.764 -15.097 1.00 73.62 78 PRO A C 1
ATOM 598 O O . PRO A 1 78 ? 0.522 21.166 -15.903 1.00 73.62 78 PRO A O 1
ATOM 601 N N . PRO A 1 79 ? 1.282 21.458 -13.785 1.00 71.38 79 PRO A N 1
ATOM 602 C CA . PRO A 1 79 ? 0.382 20.470 -13.216 1.00 71.38 79 PRO A CA 1
ATOM 603 C C . PRO A 1 79 ? -1.041 20.800 -13.660 1.00 71.38 79 PRO A C 1
ATOM 605 O O . PRO A 1 79 ? -1.488 21.942 -13.533 1.00 71.38 79 PRO A O 1
ATOM 608 N N . ARG A 1 80 ? -1.736 19.814 -14.242 1.00 72.19 80 ARG A N 1
ATOM 609 C CA . ARG A 1 80 ? -3.132 20.005 -14.643 1.00 72.19 80 ARG A CA 1
ATOM 610 C C . ARG A 1 80 ? -3.908 20.504 -13.422 1.00 72.19 80 ARG A C 1
ATOM 612 O O . ARG A 1 80 ? -3.682 19.947 -12.345 1.00 72.19 80 ARG A O 1
ATOM 619 N N . PRO A 1 81 ? -4.806 21.496 -13.572 1.00 76.31 81 PRO A N 1
ATOM 620 C CA . PRO A 1 81 ? -5.693 21.887 -12.490 1.00 76.31 81 PRO A CA 1
ATOM 621 C C . PRO A 1 81 ? -6.353 20.626 -11.939 1.00 76.31 81 PRO A C 1
ATOM 623 O O . PRO A 1 81 ? -7.030 19.898 -12.670 1.00 76.31 81 PRO A O 1
ATOM 626 N N . VAL A 1 82 ? -6.057 20.299 -10.683 1.00 75.69 82 VAL A N 1
ATOM 627 C CA . VAL A 1 82 ? -6.683 19.158 -10.030 1.00 75.69 82 VAL A CA 1
ATOM 628 C C . VAL A 1 82 ? -8.131 19.543 -9.780 1.00 75.69 82 VAL A C 1
ATOM 630 O O . VAL A 1 82 ? -8.414 20.515 -9.083 1.00 75.69 82 VAL A O 1
ATOM 633 N N . ASN A 1 83 ? -9.059 18.805 -10.386 1.00 72.19 83 ASN A N 1
ATOM 634 C CA . ASN A 1 83 ? -10.467 18.931 -10.045 1.00 72.19 83 ASN A CA 1
ATOM 635 C C . ASN A 1 83 ? -10.621 18.415 -8.615 1.00 72.19 83 ASN A C 1
ATOM 637 O O . ASN A 1 83 ? -10.623 17.207 -8.377 1.00 72.19 83 ASN A O 1
ATOM 641 N N . VAL A 1 84 ? -10.685 19.334 -7.656 1.00 73.62 84 VAL A N 1
ATOM 642 C CA . VAL A 1 84 ? -10.975 19.003 -6.265 1.00 73.62 84 VAL A CA 1
ATOM 643 C C . VAL A 1 84 ? -12.422 18.524 -6.219 1.00 73.62 84 VAL A C 1
ATOM 645 O O . VAL A 1 84 ? -13.353 19.308 -6.397 1.00 73.62 84 VAL A O 1
ATOM 648 N N . ILE A 1 85 ? -12.622 17.221 -6.024 1.00 74.44 85 ILE A N 1
ATOM 649 C CA . ILE A 1 85 ? -13.951 16.683 -5.747 1.00 74.44 85 ILE A CA 1
ATOM 650 C C . ILE A 1 85 ? -14.262 17.036 -4.293 1.00 74.44 85 ILE A C 1
ATOM 652 O O . ILE A 1 85 ? -13.818 16.358 -3.368 1.00 74.44 85 ILE A O 1
ATOM 656 N N . ASN A 1 86 ? -15.020 18.111 -4.088 1.00 66.56 86 ASN A N 1
ATOM 657 C CA . ASN A 1 86 ? -15.595 18.431 -2.787 1.00 66.56 86 ASN A CA 1
ATOM 658 C C . ASN A 1 86 ? -16.741 17.447 -2.507 1.00 66.56 86 ASN A C 1
ATOM 660 O O . ASN A 1 86 ? -17.902 17.735 -2.794 1.00 66.56 86 ASN A O 1
ATOM 664 N N . ILE A 1 87 ? -16.419 16.261 -1.985 1.00 71.38 87 ILE A N 1
ATOM 665 C CA . ILE A 1 87 ? -17.425 15.321 -1.478 1.00 71.38 87 ILE A CA 1
ATOM 666 C C . ILE A 1 87 ? -17.937 15.884 -0.151 1.00 71.38 87 ILE A C 1
ATOM 668 O O . ILE A 1 87 ? -17.383 15.630 0.916 1.00 71.38 87 ILE A O 1
ATOM 672 N N . GLY A 1 88 ? -18.984 16.700 -0.228 1.00 62.34 88 GLY A N 1
ATOM 673 C CA . GLY A 1 88 ? -19.745 17.108 0.942 1.00 62.34 88 GLY A CA 1
ATOM 674 C C . GLY A 1 88 ? -20.565 15.926 1.442 1.00 62.34 88 GLY A C 1
ATOM 675 O O . GLY A 1 88 ? -21.589 15.593 0.849 1.00 62.34 88 GLY A O 1
ATOM 676 N N . PHE A 1 89 ? -20.147 15.299 2.541 1.00 58.19 89 PHE A N 1
ATOM 677 C CA . PHE A 1 89 ? -21.024 14.421 3.315 1.00 58.19 89 PHE A CA 1
ATOM 678 C C . PHE A 1 89 ? -22.043 15.294 4.064 1.00 58.19 89 PHE A C 1
ATOM 680 O O . PHE A 1 89 ? -21.894 15.593 5.245 1.00 58.19 89 PHE A O 1
ATOM 687 N N . GLY A 1 90 ? -23.057 15.772 3.339 1.00 54.75 90 GLY A N 1
ATOM 688 C CA . GLY A 1 90 ? -24.240 16.397 3.919 1.00 54.75 90 GLY A CA 1
ATOM 689 C C . GLY A 1 90 ? -25.116 15.316 4.541 1.00 54.75 90 GLY A C 1
ATOM 690 O O . GLY A 1 90 ? -25.676 14.489 3.824 1.00 54.75 90 GLY A O 1
ATOM 691 N N . GLY A 1 91 ? -25.165 15.301 5.871 1.00 54.44 91 GLY A N 1
ATOM 692 C CA . GLY A 1 91 ? -25.849 14.291 6.669 1.00 54.44 91 GLY A CA 1
ATOM 693 C C . GLY A 1 91 ? -27.347 14.161 6.391 1.00 54.44 91 GLY A C 1
ATOM 694 O O . GLY A 1 91 ? -28.050 15.135 6.111 1.00 54.44 91 GLY A O 1
ATOM 695 N N . ARG A 1 92 ? -27.821 12.927 6.541 1.00 43.03 92 ARG A N 1
ATOM 696 C CA . ARG A 1 92 ? -29.154 12.604 7.045 1.00 43.03 92 ARG A CA 1
ATOM 697 C C . ARG A 1 92 ? -28.985 11.597 8.169 1.00 43.03 92 ARG A C 1
ATOM 699 O O . ARG A 1 92 ? -28.075 10.748 8.034 1.00 43.03 92 ARG A O 1
#

Sequence (92 aa):
MNKLPRLLVCMVPVLLTACASSTSRLDSRFGESVAVLQAQQTADPAAPLRNRDRIVTGFEARTASAVVDRYYKSFEKPPRPVNVINIGFGGR

Radius of gyration: 28.23 Å; chains: 1; bounding box: 41×41×84 Å

Secondary structure (DSSP, 8-state):
--HHHHHHHHHHHHHHTTTSPPPPHHHHTHHHHHHHHHHHH-S-TTHHHHTTT----S--HHHHHHHHHHHHHHHHSPPP------------